Protein AF-A0A087DRM8-F1 (afdb_monomer_lite)

Sequence (84 aa):
MTYGNINDMASARIRAVMAAQNIPVAKVAEVWHQSVDMASRRINGTVELKLSEIDA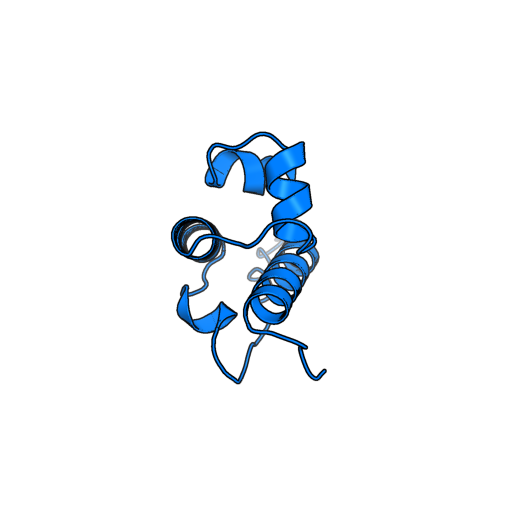FASNTGYKPIDFLADRFEIKMPALADVA

Radius of gyration: 12.68 Å; chains: 1; bounding box: 42×24×29 Å

Structure (mmCIF, N/CA/C/O backbone):
data_AF-A0A087DRM8-F1
#
_entry.id   AF-A0A087DRM8-F1
#
loop_
_atom_site.group_PDB
_atom_site.id
_atom_site.type_symbol
_atom_site.label_atom_id
_atom_site.label_alt_id
_atom_site.label_comp_id
_atom_site.label_asym_id
_atom_site.label_entity_id
_atom_site.label_seq_id
_atom_site.pdbx_PDB_ins_code
_atom_site.Cartn_x
_atom_site.Cartn_y
_atom_si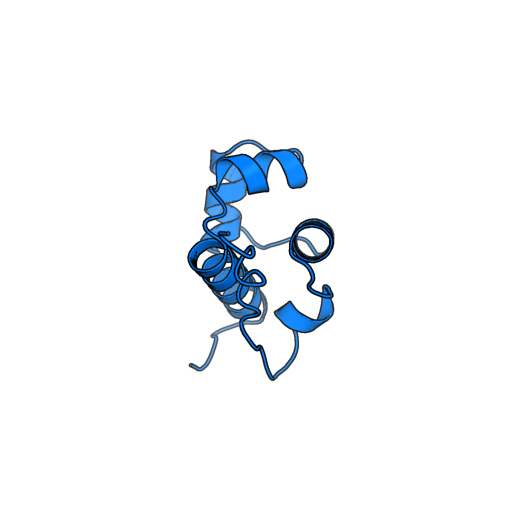te.Cartn_z
_atom_site.occupancy
_atom_site.B_iso_or_equiv
_atom_site.auth_seq_id
_atom_site.auth_comp_id
_atom_site.auth_asym_id
_atom_site.auth_atom_id
_atom_site.pdbx_PDB_model_num
ATOM 1 N N . MET A 1 1 ? 7.125 -1.153 -17.352 1.00 50.03 1 MET A N 1
ATOM 2 C CA . MET A 1 1 ? 7.307 -0.108 -16.324 1.00 50.03 1 MET A CA 1
ATOM 3 C C . MET A 1 1 ? 8.546 -0.498 -15.539 1.00 50.03 1 MET A C 1
ATOM 5 O O . MET A 1 1 ? 8.531 -1.560 -14.935 1.00 50.03 1 MET A O 1
ATOM 9 N N . THR A 1 2 ? 9.642 0.245 -15.657 1.00 56.69 2 THR A N 1
ATOM 10 C CA . THR A 1 2 ? 10.885 -0.037 -14.920 1.00 56.69 2 THR A CA 1
ATOM 11 C C . THR A 1 2 ? 10.836 0.782 -13.636 1.00 56.69 2 THR A C 1
ATOM 13 O O . THR A 1 2 ? 10.728 2.004 -13.706 1.00 56.69 2 THR A O 1
ATOM 16 N N . TYR A 1 3 ? 10.821 0.130 -12.476 1.00 64.25 3 TYR A N 1
ATOM 17 C CA . TYR A 1 3 ? 10.783 0.820 -11.185 1.00 64.25 3 TYR A CA 1
ATOM 18 C C . TYR A 1 3 ? 12.199 1.227 -10.767 1.00 64.25 3 TYR A C 1
ATOM 20 O O . TYR A 1 3 ? 13.140 0.463 -10.974 1.00 64.25 3 TYR A O 1
ATOM 28 N N . GLY A 1 4 ? 12.348 2.428 -10.199 1.00 70.56 4 GLY A N 1
ATOM 29 C CA . GLY A 1 4 ? 13.648 2.954 -9.766 1.00 70.56 4 GLY A CA 1
ATOM 30 C C . GLY A 1 4 ? 14.229 2.213 -8.559 1.00 70.56 4 GLY A C 1
ATOM 31 O O . GLY A 1 4 ? 15.446 2.109 -8.435 1.00 70.56 4 GLY A O 1
ATOM 32 N N . ASN A 1 5 ? 13.371 1.662 -7.694 1.00 87.00 5 ASN A N 1
ATOM 33 C CA . ASN A 1 5 ? 13.740 0.796 -6.576 1.00 87.00 5 ASN A CA 1
ATOM 34 C C . ASN A 1 5 ? 12.563 -0.125 -6.170 1.00 87.00 5 ASN A C 1
ATOM 36 O O . ASN A 1 5 ? 11.439 -0.001 -6.669 1.00 87.00 5 ASN A O 1
ATOM 40 N N . ILE A 1 6 ? 12.821 -1.054 -5.243 1.00 90.56 6 ILE A N 1
ATOM 41 C CA . ILE A 1 6 ? 11.838 -2.049 -4.784 1.00 90.56 6 ILE A CA 1
ATOM 42 C C . ILE A 1 6 ? 10.654 -1.431 -4.015 1.00 90.56 6 ILE A C 1
ATOM 44 O O . ILE A 1 6 ? 9.536 -1.937 -4.103 1.00 90.56 6 ILE A O 1
ATOM 48 N N . ASN A 1 7 ? 10.864 -0.320 -3.303 1.00 93.00 7 ASN A N 1
ATOM 49 C CA . ASN A 1 7 ? 9.815 0.385 -2.565 1.00 93.00 7 ASN A CA 1
ATOM 50 C C . ASN A 1 7 ? 8.830 1.090 -3.515 1.00 93.00 7 ASN A C 1
ATOM 52 O O . ASN A 1 7 ? 7.614 1.014 -3.333 1.00 93.00 7 ASN A O 1
ATOM 56 N N . ASP A 1 8 ? 9.336 1.718 -4.575 1.00 92.56 8 ASP A N 1
ATOM 57 C CA . ASP A 1 8 ? 8.525 2.341 -5.623 1.00 92.56 8 ASP A CA 1
ATOM 58 C C . ASP A 1 8 ? 7.678 1.292 -6.344 1.00 92.56 8 ASP A C 1
ATOM 60 O O . ASP A 1 8 ? 6.498 1.519 -6.618 1.00 92.56 8 ASP A O 1
ATOM 64 N N . MET A 1 9 ? 8.261 0.116 -6.594 1.00 93.50 9 MET A N 1
ATOM 65 C CA . MET A 1 9 ? 7.553 -1.030 -7.155 1.00 93.50 9 MET A CA 1
ATOM 66 C C . MET A 1 9 ? 6.421 -1.501 -6.239 1.00 93.50 9 MET A C 1
ATOM 68 O O . MET A 1 9 ? 5.273 -1.587 -6.679 1.00 93.50 9 MET A O 1
ATOM 72 N N . ALA A 1 10 ? 6.719 -1.771 -4.968 1.00 95.75 10 ALA A N 1
ATOM 73 C CA . ALA A 1 10 ? 5.729 -2.241 -4.004 1.00 95.75 10 ALA A CA 1
ATOM 74 C C . ALA A 1 10 ? 4.604 -1.214 -3.797 1.00 95.75 10 ALA A C 1
ATOM 76 O O . ALA A 1 10 ? 3.427 -1.565 -3.878 1.00 95.75 10 ALA A O 1
ATOM 77 N N . SER A 1 11 ? 4.943 0.065 -3.612 1.00 96.06 11 SER A N 1
ATOM 78 C CA . SER A 1 11 ? 3.960 1.137 -3.420 1.00 96.06 11 SER A CA 1
ATOM 79 C C . SER A 1 11 ? 3.068 1.328 -4.651 1.00 96.06 11 SER A C 1
ATOM 81 O O . SER A 1 11 ? 1.850 1.444 -4.516 1.00 96.06 11 SER A O 1
ATOM 83 N N . ALA A 1 12 ? 3.627 1.274 -5.866 1.00 95.12 12 ALA A N 1
ATOM 84 C CA . ALA A 1 12 ? 2.846 1.339 -7.100 1.00 95.12 12 ALA A CA 1
ATOM 85 C C . ALA A 1 12 ? 1.875 0.161 -7.241 1.00 95.12 12 ALA A C 1
ATOM 87 O O . ALA A 1 12 ? 0.733 0.350 -7.661 1.00 95.12 12 ALA A O 1
ATOM 88 N N . ARG A 1 13 ? 2.303 -1.044 -6.861 1.00 95.69 13 ARG A N 1
ATOM 89 C CA . ARG A 1 13 ? 1.460 -2.244 -6.890 1.00 95.69 13 ARG A CA 1
ATOM 90 C C . ARG A 1 13 ? 0.350 -2.187 -5.846 1.00 95.69 13 ARG A C 1
ATOM 92 O O . ARG A 1 13 ? -0.791 -2.471 -6.188 1.00 95.69 13 ARG A O 1
ATOM 99 N N . ILE A 1 14 ? 0.638 -1.732 -4.624 1.00 96.62 14 ILE A N 1
ATOM 100 C CA . ILE A 1 14 ? -0.387 -1.470 -3.599 1.00 96.62 14 ILE A CA 1
ATOM 101 C C . ILE A 1 14 ? -1.429 -0.481 -4.136 1.00 96.62 14 ILE A C 1
ATOM 103 O O . ILE A 1 14 ? -2.621 -0.780 -4.092 1.00 96.62 14 ILE A O 1
ATOM 107 N N . ARG A 1 15 ? -1.004 0.643 -4.735 1.00 96.62 15 ARG A N 1
ATOM 108 C CA . ARG A 1 15 ? -1.921 1.609 -5.372 1.00 96.62 15 ARG A CA 1
ATOM 109 C C . ARG A 1 15 ? -2.776 0.969 -6.469 1.00 96.62 15 ARG A C 1
ATOM 111 O O . ARG A 1 15 ? -3.966 1.256 -6.554 1.00 96.62 15 ARG A O 1
ATOM 118 N N . ALA A 1 16 ? -2.195 0.090 -7.283 1.00 95.56 16 ALA A N 1
ATOM 119 C CA . ALA A 1 16 ? -2.924 -0.615 -8.333 1.00 95.56 16 ALA A CA 1
ATOM 120 C C . ALA A 1 16 ? -3.998 -1.561 -7.766 1.00 95.56 16 ALA A C 1
ATOM 122 O O . ALA A 1 16 ? -5.122 -1.566 -8.264 1.00 95.56 16 ALA A O 1
ATOM 123 N N . VAL A 1 17 ? -3.692 -2.304 -6.694 1.00 96.19 17 VAL A N 1
ATOM 124 C CA . VAL A 1 17 ? -4.688 -3.131 -5.986 1.00 96.19 17 VAL A CA 1
ATOM 125 C C . VAL A 1 17 ? -5.784 -2.264 -5.388 1.00 96.19 17 VAL A C 1
ATOM 127 O O . VAL A 1 17 ? -6.959 -2.582 -5.550 1.00 96.19 17 VAL A O 1
ATOM 130 N N . MET A 1 18 ? -5.419 -1.154 -4.740 1.00 96.06 18 MET A N 1
ATOM 131 C CA . MET A 1 18 ? -6.393 -0.234 -4.157 1.00 96.06 18 MET A CA 1
ATOM 132 C C . MET A 1 18 ? -7.376 0.287 -5.204 1.00 96.06 18 MET A C 1
ATOM 134 O O . MET A 1 18 ? -8.578 0.275 -4.959 1.00 96.06 18 MET A O 1
ATOM 138 N N . ALA A 1 19 ? -6.881 0.690 -6.376 1.00 94.88 19 ALA A N 1
ATOM 139 C CA . ALA A 1 19 ? -7.726 1.135 -7.478 1.00 94.88 19 ALA A CA 1
ATOM 140 C C . ALA A 1 19 ? -8.619 0.003 -8.014 1.00 94.88 19 ALA A C 1
ATOM 142 O O . ALA A 1 19 ? -9.811 0.206 -8.215 1.00 94.88 19 ALA A O 1
ATOM 143 N N . ALA A 1 20 ? -8.068 -1.199 -8.206 1.00 93.88 20 ALA A N 1
ATOM 144 C CA . ALA A 1 20 ? -8.811 -2.336 -8.750 1.00 93.88 20 ALA A CA 1
ATOM 145 C C . ALA A 1 20 ? -9.888 -2.885 -7.798 1.00 93.88 20 ALA A C 1
ATOM 147 O O . ALA A 1 20 ? -10.909 -3.395 -8.251 1.00 93.88 20 ALA A O 1
ATOM 148 N N . GLN A 1 21 ? -9.661 -2.797 -6.485 1.00 93.31 21 GLN A N 1
ATOM 149 C CA . GLN A 1 21 ? -10.563 -3.309 -5.448 1.00 93.31 21 GLN A CA 1
ATOM 150 C C . GLN A 1 21 ? -11.358 -2.198 -4.739 1.00 93.31 21 GLN A C 1
ATOM 152 O O . GLN A 1 21 ? -12.029 -2.471 -3.748 1.00 93.31 21 GLN A O 1
ATOM 157 N N . ASN A 1 22 ? -11.296 -0.951 -5.228 1.00 94.31 22 ASN A N 1
ATOM 158 C CA . ASN A 1 22 ? -11.933 0.223 -4.614 1.00 94.31 22 ASN A CA 1
ATOM 159 C C . ASN A 1 22 ? -11.621 0.385 -3.110 1.00 94.31 22 ASN A C 1
ATOM 161 O O . ASN A 1 22 ? -12.492 0.732 -2.313 1.00 94.31 22 ASN A O 1
ATOM 165 N N . ILE A 1 23 ? -10.371 0.141 -2.706 1.00 95.69 23 ILE A N 1
ATOM 166 C CA . ILE A 1 23 ? -9.943 0.249 -1.306 1.00 95.69 23 ILE A CA 1
ATOM 167 C C . ILE A 1 23 ? -9.546 1.702 -1.009 1.00 95.69 23 ILE A C 1
ATOM 169 O O . ILE A 1 23 ? -8.564 2.195 -1.574 1.00 95.69 23 ILE A O 1
ATOM 173 N N . PRO A 1 24 ? -10.242 2.403 -0.096 1.00 96.75 24 PRO A N 1
ATOM 174 C CA . PRO A 1 24 ? -9.870 3.760 0.277 1.00 96.75 24 PRO A CA 1
ATOM 175 C C . PRO A 1 24 ? -8.625 3.773 1.177 1.00 96.75 24 PRO A C 1
ATOM 177 O O . PRO A 1 24 ? -8.402 2.859 1.972 1.00 96.75 24 PRO A O 1
ATOM 180 N N . VAL A 1 25 ? -7.854 4.866 1.134 1.00 97.81 25 VAL A N 1
ATOM 181 C CA . VAL A 1 25 ? -6.658 5.067 1.986 1.00 97.81 25 VAL A CA 1
ATOM 182 C C . VAL A 1 25 ? -6.985 4.902 3.474 1.00 97.81 25 VAL A C 1
ATOM 184 O O .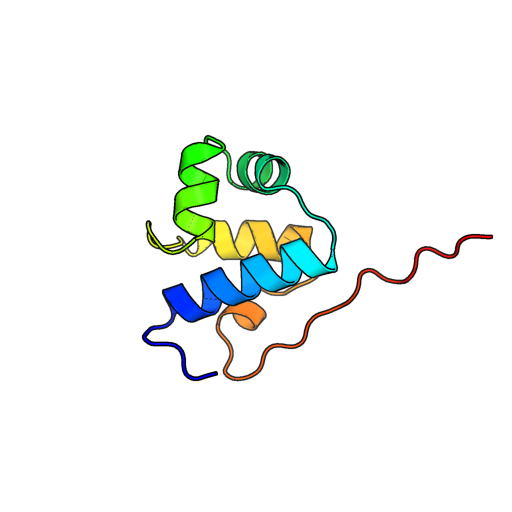 VAL A 1 25 ? -6.196 4.318 4.211 1.00 97.81 25 VAL A O 1
ATOM 187 N N . ALA A 1 26 ? -8.164 5.358 3.913 1.00 97.88 26 ALA A N 1
ATOM 188 C CA . ALA A 1 26 ? -8.622 5.198 5.293 1.00 97.88 26 ALA A CA 1
ATOM 189 C C . ALA A 1 26 ? -8.656 3.726 5.731 1.00 97.88 26 ALA A C 1
ATOM 191 O O . ALA A 1 26 ? -8.229 3.410 6.838 1.00 97.88 26 ALA A O 1
ATOM 192 N N . LYS A 1 27 ? -9.068 2.813 4.839 1.00 97.62 27 LYS A N 1
ATOM 193 C CA . LYS A 1 27 ? -9.107 1.386 5.158 1.00 97.62 27 LYS A CA 1
ATOM 194 C C . LYS A 1 27 ? -7.709 0.801 5.324 1.00 97.62 27 LYS A C 1
ATOM 196 O O . LYS A 1 27 ? -7.476 -0.009 6.213 1.00 97.62 27 LYS A O 1
ATOM 2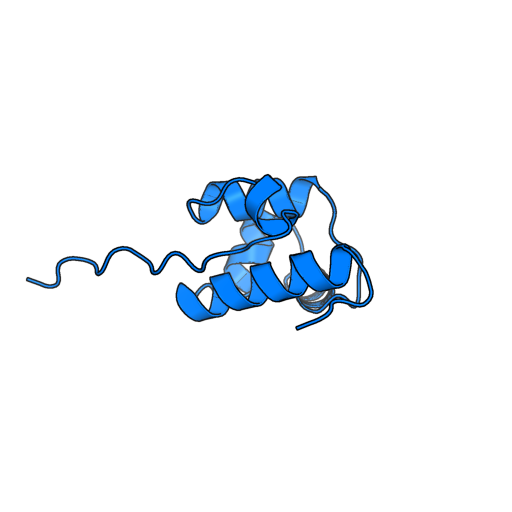01 N N . VAL A 1 28 ? -6.769 1.237 4.491 1.00 97.50 28 VAL A N 1
ATOM 202 C CA . VAL A 1 28 ? -5.365 0.830 4.611 1.00 97.50 28 VAL A CA 1
ATOM 203 C C . VAL A 1 28 ? -4.749 1.369 5.905 1.00 97.50 28 VAL A C 1
ATOM 205 O O . VAL A 1 28 ? -4.044 0.642 6.597 1.00 97.50 28 VAL A O 1
ATOM 208 N N . ALA A 1 29 ? -5.068 2.611 6.276 1.00 98.25 29 ALA A N 1
ATOM 209 C CA . ALA A 1 29 ? -4.610 3.222 7.521 1.00 98.25 29 ALA A CA 1
ATOM 210 C C . ALA A 1 29 ? -5.088 2.454 8.767 1.00 98.25 29 ALA A C 1
ATOM 212 O O . ALA A 1 29 ? -4.296 2.236 9.684 1.00 98.25 29 ALA A O 1
ATOM 213 N N . GLU A 1 30 ? -6.343 1.984 8.770 1.00 97.56 30 GLU A N 1
ATOM 214 C CA . GLU A 1 30 ? -6.871 1.092 9.814 1.00 97.56 30 GLU A CA 1
ATOM 215 C C . GLU A 1 30 ? -6.049 -0.199 9.924 1.00 97.56 30 GLU A C 1
ATOM 217 O O . GLU A 1 30 ? -5.612 -0.553 11.017 1.00 97.56 30 GLU A O 1
ATOM 222 N N . VAL A 1 31 ? -5.810 -0.874 8.792 1.00 96.31 31 VAL A N 1
ATOM 223 C CA . VAL A 1 31 ? -5.069 -2.149 8.727 1.00 96.31 31 VAL A CA 1
ATOM 224 C C . VAL A 1 31 ? -3.614 -1.985 9.172 1.00 96.31 31 VAL A C 1
ATOM 226 O O . VAL A 1 31 ? -3.047 -2.882 9.788 1.00 96.31 31 VAL A O 1
ATOM 229 N N . TRP A 1 32 ? -2.996 -0.841 8.884 1.00 97.56 32 TRP A N 1
ATOM 230 C CA . TRP A 1 32 ? -1.618 -0.549 9.286 1.00 97.56 32 TRP A CA 1
ATOM 231 C C . TRP A 1 32 ? -1.493 0.041 10.689 1.00 97.56 32 TRP A C 1
ATOM 233 O O . TRP A 1 32 ? -0.370 0.254 11.147 1.00 97.56 32 TRP A O 1
ATOM 243 N N . HIS A 1 33 ? -2.611 0.312 11.370 1.00 97.19 33 HIS A N 1
ATOM 244 C CA . HIS A 1 33 ? -2.648 1.009 12.657 1.00 97.19 33 HIS A CA 1
ATOM 245 C C . HIS A 1 33 ? -1.898 2.351 12.620 1.00 97.19 33 HIS A C 1
ATOM 247 O O . HIS A 1 33 ? -1.097 2.677 13.498 1.00 97.19 33 HIS A O 1
ATOM 253 N N . GLN A 1 34 ? -2.143 3.132 11.567 1.00 97.75 34 GLN A N 1
ATOM 254 C CA . GLN A 1 34 ? -1.496 4.418 11.315 1.00 97.75 34 GLN A CA 1
ATOM 255 C C . GLN A 1 34 ? -2.522 5.523 11.074 1.00 97.75 34 GLN A C 1
ATOM 257 O O . GLN A 1 34 ? -3.694 5.273 10.802 1.00 97.75 34 GLN A O 1
ATOM 262 N N . SER A 1 35 ? -2.068 6.777 11.139 1.00 98.50 35 SER A N 1
ATOM 263 C CA . SER A 1 35 ? -2.875 7.893 10.651 1.00 98.50 35 SER A CA 1
ATOM 264 C C . SER A 1 35 ? -3.059 7.803 9.131 1.00 98.50 35 SER A C 1
ATOM 266 O O . SER A 1 35 ? -2.191 7.302 8.411 1.00 98.50 35 SER A O 1
ATOM 268 N N . VAL A 1 36 ? -4.170 8.354 8.632 1.00 98.19 36 VAL A N 1
ATOM 269 C CA . VAL A 1 36 ? -4.456 8.433 7.187 1.00 98.19 36 VAL A CA 1
ATOM 270 C C . VAL A 1 36 ? -3.343 9.169 6.431 1.00 98.19 36 VAL A C 1
ATOM 272 O O . VAL A 1 36 ? -2.968 8.749 5.340 1.00 98.19 36 VAL A O 1
ATOM 275 N N . ASP A 1 37 ? -2.769 10.222 7.022 1.00 98.31 37 ASP A N 1
ATOM 276 C CA . ASP A 1 37 ? -1.636 10.961 6.445 1.00 98.31 37 ASP A CA 1
ATOM 277 C C . ASP A 1 37 ? -0.384 10.079 6.302 1.00 98.31 37 ASP A C 1
ATOM 279 O O . ASP A 1 37 ? 0.198 10.014 5.219 1.00 98.31 37 ASP A O 1
ATOM 283 N N . MET A 1 38 ? 0.002 9.335 7.344 1.00 98.25 38 MET A N 1
ATOM 284 C CA . MET A 1 38 ? 1.176 8.457 7.280 1.00 98.25 38 MET A CA 1
ATOM 285 C C . MET A 1 38 ? 0.980 7.319 6.272 1.00 98.25 38 MET A C 1
ATOM 287 O O . MET A 1 38 ? 1.870 7.061 5.458 1.00 98.25 38 MET A O 1
ATOM 291 N N . ALA A 1 39 ? -0.199 6.687 6.277 1.00 98.19 39 ALA A N 1
ATOM 292 C CA . ALA A 1 39 ? -0.543 5.656 5.304 1.00 98.19 39 ALA A CA 1
ATOM 293 C C . ALA A 1 39 ? -0.499 6.210 3.871 1.00 98.19 39 ALA A C 1
ATOM 295 O O . ALA A 1 39 ? 0.107 5.597 2.998 1.00 98.19 39 ALA A O 1
ATOM 296 N N . SER A 1 40 ? -1.051 7.406 3.637 1.00 98.06 40 SER A N 1
ATOM 297 C CA . SER A 1 40 ? -1.009 8.085 2.335 1.00 98.06 40 SER A CA 1
ATOM 298 C C . SER A 1 40 ? 0.425 8.333 1.855 1.00 98.06 40 SER A C 1
ATOM 300 O O . SER A 1 40 ? 0.770 7.991 0.724 1.00 98.06 40 SER A O 1
ATOM 302 N N . ARG A 1 41 ? 1.306 8.859 2.718 1.00 97.94 41 ARG A N 1
ATOM 303 C CA . ARG A 1 41 ? 2.720 9.101 2.373 1.00 97.94 41 ARG A CA 1
ATOM 304 C C . ARG A 1 41 ? 3.455 7.818 1.990 1.00 97.94 41 ARG A C 1
ATOM 306 O O . ARG A 1 41 ? 4.250 7.839 1.053 1.00 97.94 41 ARG A O 1
ATOM 313 N N . ARG A 1 42 ? 3.173 6.710 2.681 1.00 97.38 42 ARG A N 1
ATOM 314 C CA . ARG A 1 42 ? 3.733 5.382 2.379 1.0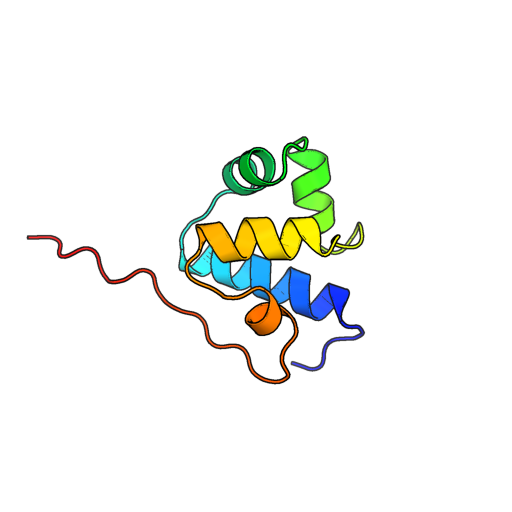0 97.38 42 ARG A CA 1
ATOM 315 C C . ARG A 1 42 ? 3.193 4.809 1.078 1.00 97.38 42 ARG A C 1
ATOM 317 O O . ARG A 1 42 ? 3.962 4.410 0.209 1.00 97.38 42 ARG A O 1
ATOM 324 N N . ILE A 1 43 ? 1.873 4.852 0.903 1.00 96.75 43 ILE A N 1
ATOM 325 C CA . ILE A 1 43 ? 1.198 4.436 -0.328 1.00 96.75 43 ILE A CA 1
ATOM 326 C C . ILE A 1 43 ? 1.735 5.213 -1.525 1.00 96.75 43 ILE A C 1
ATOM 328 O O . ILE A 1 43 ? 1.872 4.621 -2.585 1.00 96.75 43 ILE A O 1
ATOM 332 N N . ASN A 1 44 ? 2.075 6.495 -1.376 1.00 94.94 44 ASN A N 1
ATOM 333 C CA . ASN A 1 44 ? 2.623 7.336 -2.444 1.00 94.94 44 ASN A CA 1
ATOM 334 C C . ASN A 1 44 ? 4.149 7.224 -2.617 1.00 94.94 44 ASN A C 1
ATOM 336 O O . ASN A 1 44 ? 4.696 7.849 -3.521 1.00 94.94 44 ASN A O 1
ATOM 340 N N . GLY A 1 45 ? 4.838 6.434 -1.786 1.00 93.00 45 GLY A N 1
ATOM 341 C CA . GLY A 1 45 ? 6.290 6.241 -1.850 1.00 93.00 45 GLY A CA 1
ATOM 342 C C . GLY A 1 45 ? 7.127 7.391 -1.273 1.00 93.00 45 GLY A C 1
ATOM 343 O O . GLY A 1 45 ? 8.348 7.337 -1.338 1.00 93.00 45 GLY A O 1
ATOM 344 N N . THR A 1 46 ? 6.511 8.419 -0.675 1.00 94.25 46 THR A N 1
ATOM 345 C CA . THR A 1 46 ? 7.228 9.522 0.002 1.00 94.25 46 THR A CA 1
ATOM 346 C C . THR A 1 46 ? 7.877 9.069 1.312 1.00 94.25 46 THR A C 1
ATOM 348 O O . THR A 1 46 ? 8.853 9.657 1.769 1.00 94.25 46 THR A O 1
ATOM 351 N N . VAL A 1 47 ? 7.321 8.028 1.931 1.00 96.44 47 VAL A N 1
ATOM 352 C CA . VAL A 1 47 ? 7.895 7.329 3.082 1.00 96.44 47 VAL A CA 1
ATOM 353 C C . VAL A 1 47 ? 8.027 5.858 2.702 1.00 96.44 47 VAL A C 1
ATOM 355 O O . VAL A 1 47 ? 7.102 5.288 2.131 1.00 96.44 47 VAL A O 1
ATOM 358 N N . GLU A 1 48 ? 9.164 5.239 3.011 1.00 95.94 48 GLU A N 1
ATOM 359 C CA . GLU A 1 48 ? 9.395 3.825 2.702 1.00 95.94 48 GLU A CA 1
ATOM 360 C C . GLU A 1 48 ? 8.408 2.911 3.423 1.00 95.94 48 GLU A C 1
ATOM 362 O O . GLU A 1 48 ? 8.131 3.109 4.608 1.00 95.94 48 GLU A O 1
ATOM 367 N N . LEU A 1 49 ? 7.919 1.889 2.721 1.00 96.88 49 LEU A N 1
ATOM 368 C CA . LEU A 1 49 ? 7.085 0.825 3.264 1.00 96.88 49 LEU A CA 1
ATOM 369 C C . LEU A 1 49 ? 7.900 -0.096 4.173 1.00 96.88 49 LEU A C 1
ATOM 371 O O . LEU A 1 49 ? 9.017 -0.504 3.859 1.00 96.88 49 LEU A O 1
ATOM 375 N N . LYS A 1 50 ? 7.295 -0.496 5.287 1.00 96.44 50 LYS A N 1
ATOM 376 C CA . LYS A 1 50 ? 7.786 -1.588 6.127 1.00 96.44 50 LYS A CA 1
ATOM 377 C C . LYS A 1 50 ? 7.265 -2.914 5.590 1.00 96.44 50 LYS A C 1
ATOM 379 O O . LYS A 1 50 ? 6.137 -3.003 5.109 1.00 96.44 50 LYS A O 1
ATOM 384 N N . LEU A 1 51 ? 8.032 -3.983 5.789 1.00 95.75 51 LEU A N 1
ATOM 385 C CA . LEU A 1 51 ? 7.585 -5.337 5.440 1.00 95.75 51 LEU A CA 1
ATOM 386 C C . LEU A 1 51 ? 6.273 -5.721 6.143 1.00 95.75 51 LEU A C 1
ATOM 388 O O . LEU A 1 51 ? 5.424 -6.356 5.529 1.00 95.75 51 LEU A O 1
ATOM 392 N N . SER A 1 52 ? 6.064 -5.265 7.382 1.00 96.81 52 SER A N 1
ATOM 393 C CA . SER A 1 52 ? 4.812 -5.476 8.122 1.00 96.81 52 SER A CA 1
ATOM 394 C C . SER A 1 52 ? 3.594 -4.823 7.458 1.00 96.81 52 SER A C 1
ATOM 396 O O . SER A 1 52 ? 2.484 -5.318 7.588 1.00 96.81 52 SER A O 1
ATOM 398 N N . GLU A 1 53 ? 3.781 -3.708 6.749 1.00 97.69 53 GLU A N 1
ATOM 399 C CA . GLU A 1 53 ? 2.694 -3.001 6.057 1.00 97.69 53 GLU A CA 1
ATOM 400 C C . GLU A 1 53 ? 2.311 -3.734 4.769 1.00 97.69 53 GLU A C 1
ATOM 402 O O . GLU A 1 53 ? 1.127 -3.898 4.472 1.00 97.69 53 GLU A O 1
ATOM 407 N N . ILE A 1 54 ? 3.313 -4.238 4.042 1.00 97.19 54 ILE A N 1
ATOM 408 C CA . ILE A 1 54 ? 3.109 -5.093 2.866 1.00 97.19 54 ILE A CA 1
ATOM 409 C C . ILE A 1 54 ? 2.388 -6.381 3.279 1.00 97.19 54 ILE A C 1
ATOM 411 O O . ILE A 1 54 ? 1.418 -6.770 2.633 1.00 97.19 54 ILE A O 1
ATOM 415 N N . ASP A 1 55 ? 2.818 -7.007 4.375 1.00 96.81 55 ASP A N 1
ATOM 416 C CA . ASP A 1 55 ? 2.213 -8.232 4.899 1.00 96.81 55 ASP A CA 1
ATOM 417 C C . ASP A 1 55 ? 0.753 -8.038 5.333 1.00 96.81 55 ASP A C 1
ATOM 419 O O . ASP A 1 55 ? -0.142 -8.772 4.898 1.00 96.81 55 ASP A O 1
ATOM 423 N N . ALA A 1 56 ? 0.488 -6.983 6.108 1.00 96.69 56 ALA A N 1
ATOM 424 C CA . ALA A 1 56 ? -0.859 -6.644 6.547 1.00 96.69 56 ALA A CA 1
ATOM 425 C C . ALA A 1 56 ? -1.784 -6.322 5.361 1.00 96.69 56 ALA A C 1
ATOM 427 O O . ALA A 1 56 ? -2.929 -6.777 5.325 1.00 96.69 56 ALA A O 1
ATOM 428 N N . PHE A 1 57 ? -1.297 -5.578 4.362 1.00 97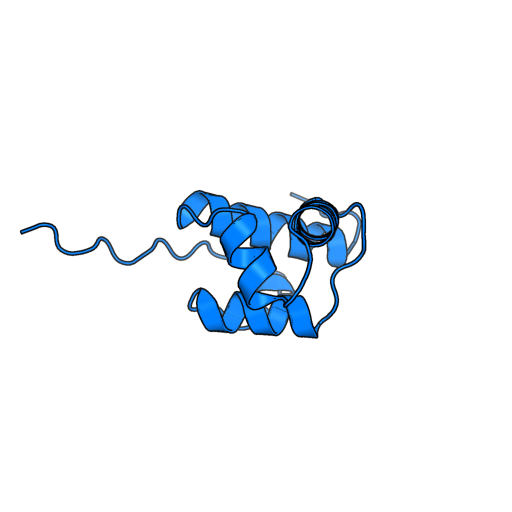.00 57 PHE A N 1
ATOM 429 C CA . PHE A 1 57 ? -2.085 -5.256 3.172 1.00 97.00 57 PHE A CA 1
ATOM 430 C C . PHE A 1 57 ? -2.391 -6.507 2.336 1.00 97.00 57 PHE A C 1
ATOM 432 O O . PHE A 1 57 ? -3.541 -6.729 1.955 1.00 97.00 57 PHE A O 1
ATOM 439 N N . ALA A 1 58 ? -1.389 -7.356 2.090 1.00 95.25 58 ALA A N 1
ATOM 440 C CA . ALA A 1 58 ? -1.538 -8.586 1.316 1.00 95.25 58 ALA A CA 1
ATOM 441 C C . ALA A 1 58 ? -2.581 -9.532 1.938 1.00 95.25 58 ALA A C 1
ATOM 443 O O . ALA A 1 58 ? -3.508 -9.980 1.256 1.00 95.25 58 ALA A O 1
ATOM 444 N N . SER A 1 59 ? -2.491 -9.730 3.257 1.00 91.81 59 SER A N 1
ATOM 445 C CA . SER A 1 59 ? -3.400 -10.580 4.036 1.00 91.81 59 SER A CA 1
ATOM 446 C C . SER A 1 59 ? -4.868 -10.139 3.964 1.00 91.81 59 SER A C 1
ATOM 448 O O . SER A 1 59 ? -5.763 -10.964 4.119 1.00 91.81 59 SER A O 1
ATOM 450 N N . ASN A 1 60 ? -5.129 -8.857 3.686 1.00 91.62 60 ASN A N 1
ATOM 451 C CA . ASN A 1 60 ? -6.479 -8.291 3.590 1.00 91.62 60 ASN A CA 1
ATOM 452 C C . ASN A 1 60 ? -6.990 -8.131 2.147 1.00 91.62 60 ASN A C 1
ATOM 454 O O . ASN A 1 60 ? -8.107 -7.662 1.947 1.00 91.62 60 ASN A O 1
ATOM 458 N N . THR A 1 61 ? -6.195 -8.500 1.140 1.00 91.75 61 THR A N 1
ATOM 459 C CA . THR A 1 61 ? -6.519 -8.269 -0.284 1.00 91.75 61 THR A CA 1
ATOM 460 C C . THR A 1 61 ? -6.452 -9.532 -1.145 1.00 91.75 61 THR A C 1
ATOM 462 O O . THR A 1 61 ? -6.646 -9.473 -2.361 1.00 91.75 61 THR A O 1
ATOM 465 N N . GLY A 1 62 ? -6.196 -10.692 -0.528 1.00 90.50 62 GLY A N 1
ATOM 466 C CA . GLY A 1 62 ? -6.084 -11.979 -1.224 1.00 90.50 62 GLY A CA 1
ATOM 467 C C . GLY A 1 62 ? -4.755 -12.167 -1.965 1.00 90.50 62 GLY A C 1
ATOM 468 O O . GLY A 1 62 ? -4.650 -13.004 -2.869 1.00 90.50 62 GLY A O 1
ATOM 469 N N . TYR A 1 63 ? -3.734 -11.392 -1.604 1.00 94.19 63 TYR A N 1
ATOM 470 C CA . TYR A 1 63 ? -2.377 -11.502 -2.137 1.00 94.19 63 TYR A CA 1
ATOM 471 C C . TYR A 1 63 ? -1.439 -12.121 -1.107 1.00 94.19 63 TYR A C 1
ATOM 473 O O . TYR A 1 63 ? -1.722 -12.154 0.088 1.00 94.19 63 TYR A O 1
ATOM 481 N N . LYS A 1 64 ? -0.291 -12.603 -1.576 1.00 94.81 64 LYS A N 1
ATOM 482 C CA . LYS A 1 64 ? 0.842 -12.931 -0.713 1.00 94.81 64 LYS A CA 1
ATOM 483 C C . LYS A 1 64 ? 1.789 -11.732 -0.657 1.00 94.81 64 LYS A C 1
ATOM 485 O O . LYS A 1 64 ? 1.919 -11.028 -1.657 1.00 94.81 64 LYS A O 1
ATOM 490 N N . PRO A 1 65 ? 2.522 -11.520 0.448 1.00 94.56 65 PRO A N 1
ATOM 491 C CA . PRO A 1 65 ? 3.465 -10.402 0.550 1.00 94.56 65 PRO A CA 1
ATOM 492 C C . PRO A 1 65 ? 4.497 -10.401 -0.588 1.00 94.56 65 PRO A C 1
ATOM 494 O O . PRO A 1 65 ? 4.833 -9.353 -1.136 1.00 94.56 65 PRO A O 1
ATOM 497 N N . ILE A 1 66 ? 4.940 -11.597 -0.996 1.00 93.88 66 ILE A N 1
ATOM 498 C CA . ILE A 1 66 ? 5.903 -11.783 -2.086 1.00 93.88 66 ILE A CA 1
ATOM 499 C C . ILE A 1 66 ? 5.380 -11.301 -3.445 1.00 93.88 66 ILE A C 1
ATOM 501 O O . ILE A 1 66 ? 6.184 -10.875 -4.268 1.00 93.88 66 ILE A O 1
ATOM 505 N N . ASP A 1 67 ? 4.062 -11.288 -3.674 1.00 94.38 67 ASP A N 1
ATOM 506 C CA . ASP A 1 67 ? 3.479 -10.842 -4.945 1.00 94.38 67 ASP A CA 1
ATOM 507 C C . ASP A 1 67 ? 3.844 -9.368 -5.211 1.00 94.38 67 ASP A C 1
ATOM 509 O O . ASP A 1 67 ? 4.156 -8.982 -6.335 1.00 94.38 67 ASP A O 1
ATOM 513 N N . PHE A 1 68 ? 3.907 -8.541 -4.162 1.00 94.50 68 PHE A N 1
ATOM 514 C CA . PHE A 1 68 ? 4.269 -7.124 -4.272 1.00 94.50 68 PHE A CA 1
ATOM 515 C C . PHE A 1 68 ? 5.756 -6.894 -4.551 1.00 94.50 68 PHE A C 1
ATOM 517 O O . PHE A 1 68 ? 6.119 -5.819 -5.030 1.00 94.50 68 PHE A O 1
ATOM 524 N N . LEU A 1 69 ? 6.605 -7.897 -4.321 1.00 92.88 69 LEU A N 1
ATOM 525 C CA . LEU A 1 69 ? 8.062 -7.815 -4.458 1.00 92.88 69 LEU A CA 1
ATOM 526 C C . LEU A 1 69 ? 8.609 -8.629 -5.642 1.00 92.88 69 LEU A C 1
ATOM 528 O O . LEU A 1 69 ? 9.754 -8.429 -6.030 1.00 92.88 69 LEU A O 1
ATOM 532 N N . ALA A 1 70 ? 7.806 -9.519 -6.228 1.00 90.06 70 ALA A N 1
ATOM 533 C CA . ALA A 1 70 ? 8.215 -10.408 -7.311 1.00 90.06 70 ALA A CA 1
ATOM 534 C C . ALA A 1 70 ? 8.451 -9.674 -8.643 1.00 90.06 70 ALA A C 1
ATOM 536 O O . ALA A 1 70 ? 7.915 -8.592 -8.876 1.00 90.06 70 ALA A O 1
ATOM 537 N N . ASP A 1 71 ? 9.180 -10.289 -9.574 1.00 86.44 71 ASP A N 1
ATOM 538 C CA . ASP A 1 71 ? 9.420 -9.708 -10.907 1.00 86.44 71 ASP A CA 1
ATOM 539 C C . ASP A 1 71 ? 8.131 -9.530 -11.720 1.00 86.44 71 ASP A C 1
ATOM 541 O O . ASP A 1 71 ? 8.006 -8.611 -12.532 1.00 86.44 71 ASP A O 1
ATOM 545 N N . ARG A 1 72 ? 7.141 -10.398 -11.483 1.00 86.75 72 ARG A N 1
ATOM 546 C CA . ARG A 1 72 ? 5.819 -10.340 -12.109 1.00 86.75 72 ARG A CA 1
ATOM 547 C C . ARG A 1 72 ? 4.759 -10.032 -11.067 1.00 86.75 72 ARG A C 1
ATOM 549 O O . ARG A 1 72 ? 4.811 -10.545 -9.956 1.00 86.75 72 ARG A O 1
ATOM 556 N N . PHE A 1 73 ? 3.790 -9.215 -11.459 1.00 92.19 73 PHE A N 1
ATOM 557 C CA . PHE A 1 73 ? 2.662 -8.838 -10.624 1.00 92.19 73 PHE A CA 1
ATOM 558 C C . PHE A 1 73 ? 1.391 -8.817 -11.465 1.00 92.19 73 PHE A C 1
ATOM 560 O O . PHE A 1 73 ? 1.349 -8.167 -12.510 1.00 92.19 73 PHE A O 1
ATOM 567 N N . GLU A 1 74 ? 0.370 -9.525 -10.997 1.00 90.94 74 GLU A N 1
ATOM 568 C CA . GLU A 1 74 ? -0.926 -9.637 -11.658 1.00 90.94 74 GLU A CA 1
ATOM 569 C C . GLU A 1 74 ? -2.005 -9.057 -10.752 1.00 90.94 74 GLU A C 1
ATOM 571 O O . GLU A 1 74 ? -2.092 -9.403 -9.574 1.00 90.94 74 GLU A O 1
ATOM 576 N N . ILE A 1 75 ? -2.840 -8.177 -11.304 1.00 89.62 75 ILE A N 1
ATOM 577 C CA . ILE A 1 75 ? -3.966 -7.609 -10.567 1.00 89.62 75 ILE A CA 1
ATOM 578 C C . ILE A 1 75 ? -5.091 -8.646 -10.536 1.00 89.62 75 ILE A C 1
ATOM 580 O O . ILE A 1 75 ? -5.735 -8.923 -11.546 1.00 89.62 75 ILE A O 1
ATOM 584 N N . LYS A 1 76 ? -5.354 -9.183 -9.349 1.00 84.38 76 LYS A N 1
ATOM 585 C CA . LYS A 1 76 ? -6.562 -9.937 -9.022 1.00 84.38 76 LYS A CA 1
ATOM 586 C C . LYS A 1 76 ? -7.717 -8.951 -8.906 1.00 84.38 76 LYS A C 1
ATOM 588 O O . LYS A 1 76 ? -7.766 -8.152 -7.963 1.00 84.38 76 LYS A O 1
ATOM 593 N N . MET A 1 77 ? -8.634 -9.000 -9.870 1.00 70.19 77 MET A N 1
ATOM 594 C CA . MET A 1 77 ? -9.927 -8.344 -9.709 1.00 70.19 77 MET A CA 1
ATOM 595 C C . MET A 1 77 ? -10.637 -8.967 -8.503 1.00 70.19 77 MET A C 1
ATOM 597 O O . MET A 1 77 ? -10.487 -10.176 -8.281 1.00 70.19 77 MET A O 1
ATOM 601 N N . PRO A 1 78 ? -11.383 -8.180 -7.706 1.00 64.38 78 PRO A N 1
ATOM 602 C CA . PRO A 1 78 ? -12.301 -8.789 -6.759 1.00 64.38 78 PRO A CA 1
ATOM 603 C C . PRO A 1 78 ? -13.183 -9.734 -7.578 1.00 64.38 78 PRO A C 1
ATOM 605 O O . PRO A 1 78 ? -13.610 -9.358 -8.674 1.00 64.38 78 PRO A O 1
ATOM 608 N N . ALA A 1 79 ? -13.366 -10.976 -7.112 1.00 54.28 79 ALA A N 1
ATOM 609 C CA . ALA A 1 79 ? -14.321 -11.878 -7.744 1.00 54.28 79 ALA A CA 1
ATOM 610 C C . ALA A 1 79 ? -15.595 -11.059 -7.932 1.00 54.28 79 ALA A C 1
ATOM 612 O O . ALA A 1 79 ? -16.051 -10.470 -6.949 1.00 54.28 79 ALA A O 1
ATOM 613 N N . LEU A 1 80 ? -16.052 -10.908 -9.184 1.00 46.62 80 LEU A N 1
ATOM 614 C CA . LEU A 1 80 ? -17.331 -10.280 -9.494 1.00 46.62 80 LEU A CA 1
ATOM 615 C C . LEU A 1 80 ? -18.300 -10.853 -8.471 1.00 46.62 80 LEU A C 1
ATOM 617 O O . LEU A 1 80 ? -18.562 -12.053 -8.500 1.00 46.62 80 LEU A O 1
ATOM 621 N N . ALA A 1 81 ? -18.693 -10.042 -7.486 1.00 46.94 81 ALA A N 1
ATOM 622 C CA . ALA A 1 81 ? -19.722 -10.459 -6.564 1.00 46.94 81 ALA A CA 1
ATOM 623 C C . ALA A 1 81 ? -20.888 -10.797 -7.479 1.00 46.94 81 ALA A C 1
ATOM 625 O O . ALA A 1 81 ? -21.286 -9.923 -8.252 1.00 46.94 81 ALA A O 1
ATOM 626 N N . ASP A 1 82 ? -21.313 -12.062 -7.477 1.00 42.09 82 ASP A N 1
ATOM 627 C CA . ASP A 1 82 ? -22.525 -12.516 -8.142 1.00 42.09 82 ASP A CA 1
ATOM 628 C C . ASP A 1 82 ? -23.640 -11.549 -7.736 1.00 42.09 82 ASP A C 1
ATOM 630 O O . ASP A 1 82 ? -24.221 -11.640 -6.653 1.00 42.09 82 ASP A O 1
ATOM 634 N N . VAL A 1 83 ? -23.868 -10.542 -8.573 1.00 42.66 83 VAL A N 1
ATOM 635 C CA . VAL A 1 83 ? -25.028 -9.675 -8.498 1.00 42.66 83 VAL A CA 1
ATOM 636 C C . VAL A 1 83 ? -26.114 -10.454 -9.211 1.00 42.66 83 VAL A C 1
ATOM 638 O O . VAL A 1 83 ? -26.134 -10.541 -10.439 1.00 42.66 83 VAL A O 1
ATOM 641 N N . ALA A 1 84 ? -26.901 -11.120 -8.367 1.00 37.03 84 ALA A N 1
ATOM 642 C CA . ALA A 1 84 ? -28.157 -11.786 -8.677 1.00 37.03 84 ALA A CA 1
ATOM 643 C C . ALA A 1 84 ? -29.108 -10.916 -9.512 1.00 37.03 84 ALA A C 1
ATOM 645 O O . ALA A 1 84 ? -29.062 -9.670 -9.372 1.00 37.03 84 ALA A O 1
#

Organism: NCBI:txid1437612

pLDDT: mean 89.03, std 15.23, range [37.03, 98.5]

Secondary structure (DSSP, 8-state):
---SSHHHHHHHHHHHHHHHTT--HHHHHHHHTS-HHHHHHHHTTSSPPPHHHHHHHHHTTT--GGGGTSS-----PPP-----

Foldseek 3Di:
DDAPDLQSQLLVLLVVLCVLAVPDLVNLCVLVVHDSVVSVCSSNSVDGDDLSSLCSSQVVRVHHSCLSRDPDHDHDHDDPPPPD